Protein AF-A0A7C8ZLI4-F1 (afdb_monomer_lite)

pLDDT: mean 83.33, std 13.71, range [41.91, 97.62]

Structure (mmCIF, N/CA/C/O backbone):
data_AF-A0A7C8ZLI4-F1
#
_entry.id   AF-A0A7C8ZLI4-F1
#
loop_
_atom_site.group_PDB
_atom_site.id
_atom_site.type_symbol
_atom_site.label_atom_id
_atom_site.label_alt_id
_atom_site.label_comp_id
_atom_site.label_asym_id
_atom_site.label_entity_id
_atom_site.label_seq_id
_atom_site.pdbx_PDB_ins_code
_atom_site.Cartn_x
_atom_site.Cartn_y
_atom_site.Cartn_z
_atom_site.occupancy
_atom_site.B_iso_or_equiv
_atom_site.auth_seq_id
_atom_site.auth_comp_id
_atom_site.auth_asym_id
_atom_site.auth_atom_id
_atom_site.pdbx_PDB_model_num
ATOM 1 N N . ILE A 1 1 ? 7.705 -6.279 -24.145 1.00 70.25 1 ILE A N 1
ATOM 2 C CA . ILE A 1 1 ? 7.111 -4.994 -23.698 1.00 70.25 1 ILE A CA 1
ATOM 3 C C . ILE A 1 1 ? 7.899 -4.407 -22.528 1.00 70.25 1 ILE A C 1
ATOM 5 O O . ILE A 1 1 ? 8.601 -3.440 -22.765 1.00 70.25 1 ILE A O 1
ATOM 9 N N . MET A 1 2 ? 7.905 -5.015 -21.331 1.00 73.81 2 MET A N 1
ATOM 10 C CA . MET A 1 2 ? 8.659 -4.505 -20.162 1.00 73.81 2 MET A CA 1
ATOM 11 C C . MET A 1 2 ? 10.132 -4.168 -20.465 1.00 73.81 2 MET A C 1
ATOM 13 O O . MET A 1 2 ? 10.549 -3.036 -20.256 1.00 73.81 2 MET A O 1
ATOM 17 N N . LYS A 1 3 ? 10.896 -5.112 -21.038 1.00 70.94 3 LYS A N 1
ATOM 18 C CA . LYS A 1 3 ? 12.303 -4.881 -21.423 1.00 70.94 3 LYS A CA 1
ATOM 19 C C . LYS A 1 3 ? 12.485 -3.732 -22.421 1.00 70.94 3 LYS A C 1
ATOM 21 O O . LYS A 1 3 ? 13.469 -3.020 -22.331 1.00 70.94 3 LYS A O 1
ATOM 26 N N . ALA A 1 4 ? 11.545 -3.558 -23.351 1.00 74.12 4 ALA A N 1
ATOM 27 C CA . ALA A 1 4 ? 11.617 -2.503 -24.361 1.00 74.12 4 ALA A CA 1
ATOM 28 C C . ALA A 1 4 ? 11.377 -1.118 -23.739 1.00 74.12 4 ALA A C 1
ATOM 30 O O . ALA A 1 4 ? 12.162 -0.208 -23.971 1.00 74.12 4 ALA A O 1
ATOM 31 N N . ILE A 1 5 ? 10.357 -0.990 -22.878 1.00 75.44 5 ILE A N 1
ATOM 32 C CA . ILE A 1 5 ? 10.044 0.267 -22.173 1.00 75.44 5 ILE A CA 1
ATOM 33 C C . ILE A 1 5 ? 11.222 0.714 -21.300 1.00 75.44 5 ILE A C 1
ATOM 35 O O . ILE A 1 5 ? 11.572 1.892 -21.276 1.00 75.44 5 ILE A O 1
ATOM 39 N N . LEU A 1 6 ? 11.840 -0.235 -20.596 1.00 72.94 6 LEU A N 1
ATOM 40 C CA . LEU A 1 6 ? 12.976 0.046 -19.726 1.00 72.94 6 LEU A CA 1
ATOM 41 C C . LEU A 1 6 ? 14.243 0.375 -20.545 1.00 72.94 6 LEU A C 1
ATOM 43 O O . LEU A 1 6 ? 14.922 1.356 -20.240 1.00 72.94 6 LEU A O 1
ATOM 47 N N . ALA A 1 7 ? 14.516 -0.344 -21.639 1.00 70.19 7 ALA A N 1
ATOM 48 C CA . ALA A 1 7 ? 15.666 -0.071 -22.509 1.00 70.19 7 ALA A CA 1
ATOM 49 C C . ALA A 1 7 ? 15.657 1.346 -23.108 1.00 70.19 7 ALA A C 1
ATOM 51 O O . ALA A 1 7 ? 16.715 1.963 -23.216 1.00 70.19 7 ALA A O 1
ATOM 52 N N . GLU A 1 8 ? 14.480 1.898 -23.422 1.00 68.00 8 GLU A N 1
ATOM 53 C CA . GLU A 1 8 ? 14.334 3.289 -23.883 1.00 68.00 8 GLU A CA 1
ATOM 54 C C . GLU A 1 8 ? 14.769 4.343 -22.844 1.00 68.00 8 GLU A C 1
ATOM 56 O O . GLU A 1 8 ? 15.052 5.476 -23.219 1.00 68.00 8 GLU A O 1
ATOM 61 N N . HIS A 1 9 ? 14.850 3.991 -21.555 1.00 62.09 9 HIS A N 1
ATOM 62 C CA . HIS A 1 9 ? 15.254 4.890 -20.461 1.00 62.09 9 HIS A CA 1
ATOM 63 C C . HIS A 1 9 ? 16.632 4.538 -19.884 1.00 62.09 9 HIS A C 1
ATOM 65 O O . HIS A 1 9 ? 16.931 4.849 -18.733 1.00 62.09 9 HIS A O 1
ATOM 71 N N . GLY A 1 10 ? 17.476 3.870 -20.675 1.00 59.09 10 GLY A N 1
ATOM 72 C CA . GLY A 1 10 ? 18.840 3.509 -20.279 1.00 59.09 10 GLY A CA 1
ATOM 73 C C . GLY A 1 10 ? 18.946 2.203 -19.489 1.00 59.09 10 GLY A C 1
ATOM 74 O O . GLY A 1 10 ? 20.051 1.795 -19.142 1.00 59.09 10 GLY A O 1
ATOM 75 N N . TRP A 1 11 ? 17.834 1.498 -19.256 1.00 61.94 11 TRP A N 1
ATOM 76 C CA . TRP A 1 11 ? 17.828 0.200 -18.578 1.00 61.94 11 TRP A CA 1
ATOM 77 C C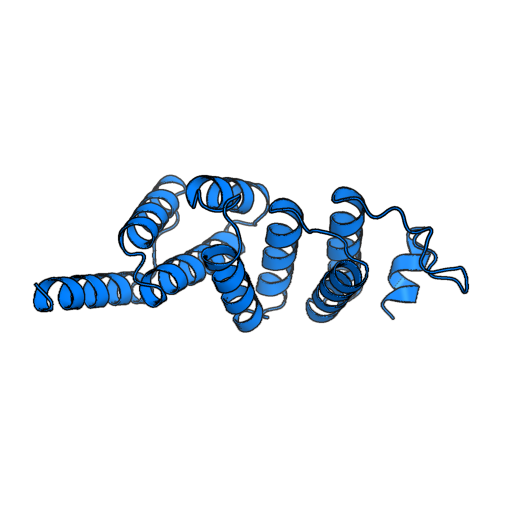 . TRP A 1 11 ? 17.936 -0.929 -19.596 1.00 61.94 11 TRP A C 1
ATOM 79 O O . TRP A 1 11 ? 16.955 -1.580 -19.969 1.00 61.94 11 TRP A O 1
ATOM 89 N N . ASN A 1 12 ? 19.148 -1.139 -20.102 1.00 58.94 12 ASN A N 1
ATOM 90 C CA . ASN A 1 12 ? 19.388 -2.118 -21.150 1.00 58.94 12 ASN A CA 1
ATOM 91 C C . ASN A 1 12 ? 19.573 -3.529 -20.564 1.00 58.94 12 ASN A C 1
ATOM 93 O O . ASN A 1 12 ? 20.684 -3.943 -20.246 1.00 58.94 12 ASN A O 1
ATOM 97 N N . PHE A 1 13 ? 18.485 -4.301 -20.471 1.00 60.88 13 PHE A N 1
ATOM 98 C CA . PHE A 1 13 ? 18.520 -5.741 -20.155 1.00 60.88 13 PHE A CA 1
ATOM 99 C C . PHE A 1 13 ? 18.972 -6.595 -21.355 1.00 60.88 13 PHE A C 1
ATOM 101 O O . PHE A 1 13 ? 18.354 -7.625 -21.663 1.00 60.88 13 PHE A O 1
ATOM 108 N N . GLY A 1 14 ? 19.996 -6.137 -22.083 1.00 43.97 14 GLY A N 1
ATOM 109 C CA . GLY A 1 14 ? 20.656 -6.908 -23.136 1.00 43.97 14 GLY A CA 1
ATOM 110 C C . GLY A 1 14 ? 21.267 -8.193 -22.570 1.00 43.97 14 GLY A C 1
ATOM 111 O O . GLY A 1 14 ? 21.340 -8.344 -21.357 1.00 43.97 14 GLY A O 1
ATOM 112 N N . TYR A 1 15 ? 21.671 -9.124 -23.442 1.00 42.31 15 TYR A N 1
ATOM 113 C CA . TYR A 1 15 ? 22.232 -10.460 -23.150 1.00 42.31 15 TYR A CA 1
ATOM 114 C C . TYR A 1 15 ? 23.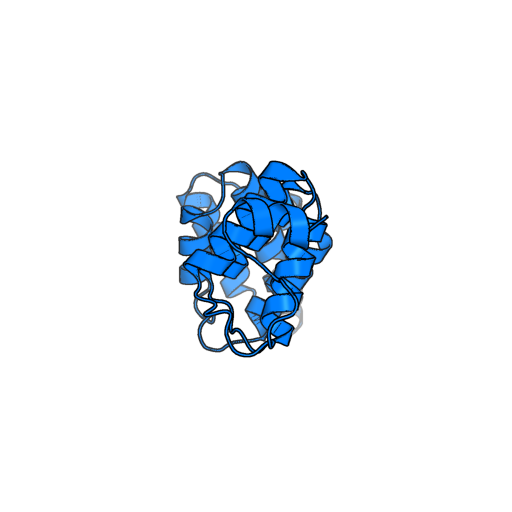545 -10.460 -22.318 1.00 42.31 15 TYR A C 1
ATOM 116 O O . TYR A 1 15 ? 24.522 -11.113 -22.671 1.00 42.31 15 TYR A O 1
ATOM 124 N N . LEU A 1 16 ? 23.594 -9.725 -21.214 1.00 41.91 16 LEU A N 1
ATOM 125 C CA . LEU A 1 16 ? 24.713 -9.587 -20.297 1.00 41.91 16 LEU A CA 1
ATOM 126 C C . LEU A 1 16 ? 24.274 -10.075 -18.918 1.00 41.91 16 LEU A C 1
ATOM 128 O O . LEU A 1 16 ? 23.120 -9.928 -18.518 1.00 41.91 16 LEU A O 1
ATOM 132 N N . ASN A 1 17 ? 25.214 -10.724 -18.238 1.00 41.94 17 ASN A N 1
ATOM 133 C CA . ASN A 1 17 ? 25.044 -11.399 -16.961 1.00 41.94 17 ASN A CA 1
ATOM 134 C C . ASN A 1 17 ? 24.151 -10.624 -15.981 1.00 41.94 17 ASN A C 1
ATOM 136 O O . ASN A 1 17 ? 24.373 -9.444 -15.723 1.00 41.94 17 ASN A O 1
ATOM 140 N N . LEU A 1 18 ? 23.232 -11.354 -15.343 1.00 46.22 18 LEU A N 1
ATOM 141 C CA . LEU A 1 18 ? 22.362 -10.958 -14.221 1.00 46.22 18 LEU A CA 1
ATOM 142 C C . LEU A 1 18 ? 23.096 -10.334 -13.006 1.00 46.22 18 LEU A C 1
ATOM 144 O O . LEU A 1 18 ? 22.464 -10.045 -11.999 1.00 46.22 18 LEU A O 1
ATOM 148 N N . ALA A 1 19 ? 24.414 -10.139 -13.082 1.00 45.69 19 ALA A N 1
ATOM 149 C CA . ALA A 1 19 ? 25.306 -9.742 -12.000 1.00 45.69 19 ALA A CA 1
ATOM 150 C C . ALA A 1 19 ? 25.693 -8.244 -11.994 1.00 45.69 19 ALA A C 1
ATOM 152 O O . ALA A 1 19 ? 26.520 -7.859 -11.176 1.00 45.69 19 ALA A O 1
ATOM 153 N N . GLN A 1 20 ? 25.159 -7.403 -12.894 1.00 51.53 20 GLN A N 1
ATOM 154 C CA . GLN A 1 20 ? 25.593 -5.995 -13.030 1.00 51.53 20 GLN A CA 1
ATOM 155 C C . GLN A 1 20 ? 24.486 -4.931 -13.003 1.00 51.53 20 GLN A C 1
ATOM 157 O O . GLN A 1 20 ? 24.795 -3.750 -13.149 1.00 51.53 20 GLN A O 1
ATOM 162 N N . VAL A 1 21 ? 23.214 -5.293 -12.807 1.00 60.34 21 VAL A N 1
ATOM 163 C CA . VAL A 1 21 ? 22.194 -4.261 -12.563 1.00 60.34 21 VAL A CA 1
ATOM 164 C C . VAL A 1 21 ? 22.331 -3.828 -11.107 1.00 60.34 21 VAL A C 1
ATOM 166 O O . VAL A 1 21 ? 21.845 -4.518 -10.214 1.00 60.34 21 VAL A O 1
ATOM 169 N N . ASP A 1 22 ? 23.029 -2.717 -10.877 1.00 66.12 22 ASP A N 1
ATOM 170 C CA . ASP A 1 22 ? 23.060 -2.055 -9.573 1.00 66.12 22 ASP A CA 1
ATOM 171 C C . ASP A 1 22 ? 21.670 -1.458 -9.317 1.00 66.12 22 ASP A C 1
ATOM 173 O O . ASP A 1 22 ? 21.324 -0.379 -9.798 1.00 66.12 22 ASP A O 1
ATOM 177 N N . LEU A 1 23 ? 20.801 -2.256 -8.694 1.00 76.81 23 LEU A N 1
ATOM 178 C CA . LEU A 1 23 ? 19.465 -1.830 -8.310 1.00 76.81 23 LEU A CA 1
ATOM 179 C C . LEU A 1 23 ? 19.576 -1.070 -6.993 1.00 76.81 23 LEU A C 1
ATOM 181 O O . LEU A 1 23 ? 19.890 -1.662 -5.962 1.00 76.81 23 LEU A O 1
ATOM 185 N N . ASP A 1 24 ? 19.244 0.216 -7.025 1.00 85.38 24 ASP A N 1
ATOM 186 C CA . ASP A 1 24 ? 18.935 1.002 -5.835 1.00 85.38 24 ASP A CA 1
ATOM 187 C C . ASP A 1 24 ? 17.435 1.346 -5.770 1.00 85.38 24 ASP A C 1
ATOM 189 O O . ASP A 1 24 ? 16.665 1.110 -6.710 1.00 85.38 24 ASP A O 1
ATOM 193 N N . ASP A 1 25 ? 16.994 1.881 -4.630 1.00 84.75 25 ASP A N 1
ATOM 194 C CA . ASP A 1 25 ? 15.578 2.184 -4.400 1.00 84.75 25 ASP A CA 1
ATOM 195 C C . ASP A 1 25 ? 15.041 3.225 -5.400 1.00 84.75 25 ASP A C 1
ATOM 197 O O . ASP A 1 25 ? 13.952 3.054 -5.944 1.00 84.75 25 ASP A O 1
ATOM 201 N N . ASN A 1 26 ? 15.839 4.245 -5.736 1.00 86.88 26 ASN A N 1
ATOM 202 C CA . ASN A 1 26 ? 15.473 5.286 -6.703 1.00 86.88 26 ASN A CA 1
ATOM 203 C C . ASN A 1 26 ? 15.274 4.716 -8.111 1.00 86.88 26 ASN A C 1
ATOM 205 O O . ASN A 1 26 ? 14.335 5.082 -8.825 1.00 86.88 26 ASN A O 1
ATOM 209 N N . SER A 1 27 ? 16.148 3.799 -8.502 1.00 86.56 27 SER A N 1
ATOM 210 C CA . SER A 1 27 ? 16.126 3.107 -9.778 1.00 86.56 27 SER A CA 1
ATOM 211 C C . SER A 1 27 ? 14.873 2.240 -9.875 1.00 86.56 27 SER A C 1
ATOM 213 O O . SER A 1 27 ? 14.111 2.355 -10.839 1.00 86.56 27 SER A O 1
ATOM 215 N N . VAL A 1 28 ? 14.583 1.444 -8.842 1.00 89.69 28 VAL A N 1
ATOM 216 C CA . VAL A 1 28 ? 13.351 0.644 -8.767 1.00 89.69 28 VAL A CA 1
ATOM 217 C C . VAL A 1 28 ? 12.113 1.537 -8.862 1.00 89.69 28 VAL A C 1
ATOM 219 O O . VAL A 1 28 ? 11.234 1.286 -9.685 1.00 89.69 28 VAL A O 1
ATOM 222 N N . MET A 1 29 ? 12.062 2.614 -8.083 1.00 89.88 29 MET A N 1
ATOM 223 C CA . MET A 1 29 ? 10.968 3.587 -8.082 1.00 89.88 29 MET A CA 1
ATOM 224 C C . MET A 1 29 ? 10.741 4.224 -9.457 1.00 89.88 29 MET A C 1
ATOM 226 O O . MET A 1 29 ? 9.603 4.320 -9.929 1.00 89.88 29 MET A O 1
ATOM 230 N N . SER A 1 30 ? 11.819 4.635 -10.123 1.00 88.81 30 SER A N 1
ATOM 231 C CA . SER A 1 30 ? 11.775 5.200 -11.471 1.00 88.81 30 SER A CA 1
ATOM 232 C C . SER A 1 30 ? 11.232 4.185 -12.479 1.00 88.81 30 SER A C 1
ATOM 234 O O . SER A 1 30 ? 10.318 4.497 -13.245 1.00 88.81 30 SER A O 1
ATOM 236 N N . ALA A 1 31 ? 11.704 2.937 -12.420 1.00 89.88 31 ALA A N 1
ATOM 237 C CA . ALA A 1 31 ? 11.236 1.860 -13.284 1.00 89.88 31 ALA A CA 1
ATOM 238 C C . ALA A 1 31 ? 9.747 1.536 -13.064 1.00 89.88 31 ALA A C 1
ATOM 240 O O . ALA A 1 31 ? 9.002 1.410 -14.038 1.00 89.88 31 ALA A O 1
ATOM 241 N N . LEU A 1 32 ? 9.283 1.463 -11.809 1.00 92.75 32 LEU A N 1
ATOM 242 C CA . LEU A 1 32 ? 7.872 1.232 -11.477 1.00 92.75 32 LEU A CA 1
ATOM 243 C C . LEU A 1 32 ? 6.962 2.302 -12.090 1.00 92.75 32 LEU A C 1
ATOM 245 O O . LEU A 1 32 ? 5.978 1.964 -12.759 1.00 92.75 32 LEU A O 1
ATOM 249 N N . ASN A 1 33 ? 7.310 3.574 -11.880 1.00 91.19 33 ASN A N 1
ATOM 250 C CA . ASN A 1 33 ? 6.549 4.714 -12.383 1.00 91.19 33 ASN A CA 1
ATOM 251 C C . ASN A 1 33 ? 6.609 4.804 -13.913 1.00 91.19 33 ASN A C 1
ATOM 253 O O . ASN A 1 33 ? 5.581 5.016 -14.553 1.00 91.19 33 ASN A O 1
ATOM 257 N N . CYS A 1 34 ? 7.781 4.586 -14.519 1.00 89.50 34 CYS A N 1
ATOM 258 C CA . CYS A 1 34 ? 7.950 4.582 -15.972 1.00 89.50 34 CYS A CA 1
ATOM 259 C C . CYS A 1 34 ? 7.089 3.499 -16.637 1.00 89.50 34 CYS A C 1
ATOM 261 O O . CYS A 1 34 ? 6.338 3.788 -17.573 1.00 89.50 34 CYS A O 1
ATOM 263 N N . LEU A 1 35 ? 7.133 2.267 -16.114 1.00 90.06 35 LEU A N 1
ATOM 264 C CA . LEU A 1 35 ? 6.324 1.157 -16.616 1.00 90.06 35 LEU A CA 1
ATOM 265 C C . LEU A 1 35 ? 4.834 1.483 -16.560 1.00 90.06 35 LEU A C 1
ATOM 267 O O . LEU A 1 35 ? 4.137 1.282 -17.558 1.00 90.06 35 LEU A O 1
ATOM 271 N N . PHE A 1 36 ? 4.350 2.016 -15.437 1.00 93.31 36 PHE A N 1
ATOM 272 C CA . PHE A 1 36 ? 2.939 2.355 -15.294 1.00 93.31 36 PHE A CA 1
ATOM 273 C C . PHE A 1 36 ? 2.531 3.506 -16.215 1.00 93.31 36 PHE A C 1
ATOM 275 O O . PHE A 1 36 ? 1.578 3.363 -16.974 1.00 93.31 36 PHE A O 1
ATOM 282 N N . ASN A 1 37 ? 3.286 4.605 -16.232 1.00 90.00 37 ASN A N 1
ATOM 283 C CA . ASN A 1 37 ? 2.950 5.791 -17.022 1.00 90.00 37 ASN A CA 1
ATOM 284 C C . ASN A 1 37 ? 2.952 5.518 -18.534 1.00 90.00 37 ASN A C 1
ATOM 286 O O . ASN A 1 37 ? 2.155 6.100 -19.265 1.00 90.00 37 ASN A O 1
ATOM 290 N N . ARG A 1 38 ? 3.825 4.626 -19.019 1.00 86.75 38 ARG A N 1
ATOM 291 C CA . ARG A 1 38 ? 3.921 4.288 -20.450 1.00 86.75 38 ARG A CA 1
ATOM 292 C C . ARG A 1 38 ? 2.909 3.238 -20.892 1.00 86.75 38 ARG A C 1
ATOM 294 O O . ARG A 1 38 ? 2.456 3.283 -22.031 1.00 86.75 38 ARG A O 1
ATOM 301 N N . SER A 1 39 ? 2.608 2.262 -20.037 1.00 88.94 39 SER A N 1
ATOM 302 C CA . SER A 1 39 ? 1.765 1.118 -20.413 1.00 88.94 39 SER A CA 1
ATOM 303 C C . SER A 1 39 ? 0.336 1.184 -19.876 1.00 88.94 39 SER A C 1
ATOM 305 O O . SER A 1 39 ? -0.510 0.419 -20.330 1.00 88.94 39 SER A O 1
ATOM 307 N N . GLY A 1 40 ? 0.075 2.021 -18.868 1.00 88.81 40 GLY A N 1
ATOM 308 C CA . GLY A 1 40 ? -1.152 2.002 -18.067 1.00 88.81 40 GLY A CA 1
ATOM 309 C C . GLY A 1 40 ? -1.348 0.716 -17.251 1.00 88.81 40 GLY A C 1
ATOM 310 O O . GLY A 1 40 ? -2.385 0.540 -16.617 1.00 88.81 40 GLY A O 1
ATOM 311 N N . SER A 1 41 ? -0.384 -0.212 -17.269 1.00 91.81 41 SER A N 1
ATOM 312 C CA . SER A 1 41 ? -0.525 -1.543 -16.686 1.00 91.81 41 SER A CA 1
ATOM 313 C C . SER A 1 41 ? 0.168 -1.629 -15.332 1.00 91.81 41 SER A C 1
ATOM 315 O O . SER A 1 41 ? 1.382 -1.819 -15.244 1.00 91.81 41 SER A O 1
ATOM 317 N N . ALA A 1 42 ? -0.620 -1.570 -14.258 1.00 94.94 42 ALA A N 1
ATOM 318 C CA . ALA A 1 42 ? -0.109 -1.811 -12.909 1.00 94.94 42 ALA A CA 1
ATOM 319 C C . ALA A 1 42 ? 0.456 -3.235 -12.746 1.00 94.94 42 ALA A C 1
ATOM 321 O O . ALA A 1 42 ? 1.393 -3.452 -11.978 1.00 94.94 42 ALA A O 1
ATOM 322 N N . ALA A 1 43 ? -0.045 -4.194 -13.534 1.00 94.00 43 ALA A N 1
ATOM 323 C CA . ALA A 1 43 ? 0.472 -5.557 -13.567 1.00 94.00 43 ALA A CA 1
ATOM 324 C C . ALA A 1 43 ? 1.925 -5.616 -14.064 1.00 94.00 43 ALA A C 1
ATOM 326 O O . ALA A 1 43 ? 2.711 -6.393 -13.527 1.00 94.00 43 ALA A O 1
ATOM 327 N N . LEU A 1 44 ? 2.320 -4.779 -15.034 1.00 91.25 44 LEU A N 1
ATOM 328 C CA . LEU A 1 44 ? 3.718 -4.714 -15.470 1.00 91.25 44 LEU A CA 1
ATOM 329 C C . LEU A 1 44 ? 4.626 -4.166 -14.365 1.00 91.25 44 LEU A C 1
ATOM 331 O O . LEU A 1 44 ? 5.669 -4.763 -14.105 1.00 91.25 44 LEU A O 1
ATOM 335 N N . SER A 1 45 ? 4.223 -3.100 -13.670 1.00 93.69 45 SER A N 1
ATOM 336 C CA . SER A 1 45 ? 4.988 -2.583 -12.525 1.00 93.69 45 SER A CA 1
ATOM 337 C C . SER A 1 45 ? 5.109 -3.628 -11.409 1.00 93.69 45 SER A C 1
ATOM 339 O O . SER A 1 45 ? 6.197 -3.833 -10.877 1.00 93.69 45 SER A O 1
ATOM 341 N N . LEU A 1 46 ? 4.041 -4.380 -11.121 1.00 94.38 46 LEU A N 1
ATOM 342 C CA . LEU A 1 46 ? 4.076 -5.494 -10.169 1.00 94.38 46 LEU A CA 1
ATOM 343 C C . LEU A 1 46 ? 5.020 -6.621 -10.606 1.00 94.38 46 LEU A C 1
ATOM 345 O O . LEU A 1 46 ? 5.771 -7.151 -9.789 1.00 94.38 46 LEU A O 1
ATOM 349 N N . CYS A 1 47 ? 4.987 -7.008 -11.882 1.00 93.00 47 CYS A N 1
ATOM 350 C CA . CYS A 1 47 ? 5.888 -8.026 -12.415 1.00 93.00 47 CYS A CA 1
ATOM 351 C C . CYS A 1 47 ? 7.352 -7.598 -12.276 1.00 93.00 47 CYS A C 1
ATOM 353 O O . CYS A 1 47 ? 8.183 -8.426 -11.913 1.00 93.00 47 CYS A O 1
ATOM 355 N N . PHE A 1 48 ? 7.662 -6.322 -12.521 1.00 91.81 48 PHE A N 1
ATOM 356 C CA . PHE A 1 48 ? 9.010 -5.790 -12.335 1.00 91.81 48 PHE A CA 1
ATOM 357 C C . PHE A 1 48 ? 9.423 -5.820 -10.861 1.00 91.81 48 PHE A C 1
ATOM 359 O O . PHE A 1 48 ? 10.507 -6.299 -10.545 1.00 91.81 48 PHE A O 1
ATOM 366 N N . PHE A 1 49 ? 8.534 -5.399 -9.958 1.00 92.62 49 PHE A N 1
ATOM 367 C CA . PHE A 1 49 ? 8.778 -5.435 -8.515 1.00 92.62 49 PHE A CA 1
ATOM 368 C C . PHE A 1 49 ? 9.099 -6.847 -8.002 1.00 92.62 49 PHE A C 1
ATOM 370 O O . PHE A 1 49 ? 10.054 -7.043 -7.253 1.00 92.62 49 PHE A O 1
ATOM 377 N N . LYS A 1 50 ? 8.323 -7.851 -8.431 1.00 91.62 50 LYS A N 1
ATOM 378 C CA . LYS A 1 50 ? 8.564 -9.261 -8.077 1.00 91.62 50 LYS A CA 1
ATOM 379 C C . LYS A 1 50 ? 9.842 -9.800 -8.712 1.00 91.62 50 LYS A C 1
ATOM 381 O O . LYS A 1 50 ? 10.547 -10.610 -8.119 1.00 91.62 50 LYS A O 1
ATOM 386 N N . TRP A 1 51 ? 10.146 -9.358 -9.929 1.00 89.56 51 TRP A N 1
ATOM 387 C CA . TRP A 1 51 ? 11.387 -9.720 -10.595 1.00 89.56 51 TRP A CA 1
ATOM 388 C C . TRP A 1 51 ? 12.606 -9.170 -9.844 1.00 89.56 51 TRP A C 1
ATOM 390 O O . TRP A 1 51 ? 13.549 -9.925 -9.618 1.00 89.56 51 TRP A O 1
ATOM 400 N N . SER A 1 52 ? 12.578 -7.923 -9.364 1.00 89.56 52 SER A N 1
ATOM 401 C CA . SER A 1 52 ? 13.677 -7.397 -8.547 1.00 89.56 52 SER A CA 1
ATOM 402 C C . SER A 1 52 ? 13.793 -8.127 -7.201 1.00 89.56 52 SER A C 1
ATOM 404 O O . SER A 1 52 ? 14.910 -8.425 -6.786 1.00 89.56 52 SER A O 1
ATOM 406 N N . GLU A 1 53 ? 12.677 -8.520 -6.564 1.00 89.00 53 GLU A N 1
ATOM 407 C CA . GLU A 1 53 ? 12.714 -9.406 -5.379 1.00 89.00 53 GLU A CA 1
ATOM 408 C C . GLU A 1 53 ? 13.423 -10.734 -5.693 1.00 89.00 53 GLU A C 1
ATOM 410 O O . GLU A 1 53 ? 14.235 -11.203 -4.897 1.00 89.00 53 GLU A O 1
ATOM 415 N N . SER A 1 54 ? 13.170 -11.328 -6.868 1.00 86.88 54 SER A N 1
ATOM 416 C CA . SER A 1 54 ? 13.793 -12.598 -7.279 1.00 86.88 54 SER A CA 1
ATOM 417 C C . SER A 1 54 ? 15.307 -12.507 -7.502 1.00 86.88 54 SER A C 1
ATOM 419 O O . SER A 1 54 ? 15.994 -13.524 -7.440 1.00 86.88 54 SER A O 1
ATOM 421 N N . LEU A 1 55 ? 15.834 -11.295 -7.707 1.00 85.12 55 LEU A N 1
ATOM 422 C CA . LEU A 1 55 ? 17.273 -11.021 -7.749 1.00 85.12 55 LEU A CA 1
ATOM 423 C C . LEU A 1 55 ? 17.887 -10.807 -6.355 1.00 85.12 55 LEU A C 1
ATOM 425 O O . LEU A 1 55 ? 19.089 -10.584 -6.245 1.00 85.12 55 LEU A O 1
ATOM 429 N N . GLY A 1 56 ? 17.081 -10.859 -5.292 1.00 84.56 56 GLY A N 1
ATOM 430 C CA . GLY A 1 56 ? 17.516 -10.600 -3.922 1.00 84.56 56 GLY A CA 1
ATOM 431 C C . GLY A 1 56 ? 17.465 -9.126 -3.513 1.00 84.56 56 GLY A C 1
ATOM 432 O O . GLY A 1 56 ? 17.929 -8.794 -2.420 1.00 84.56 56 GLY A O 1
ATOM 433 N N . PHE A 1 57 ? 16.895 -8.240 -4.341 1.00 86.00 57 PHE A N 1
ATOM 434 C CA . PHE A 1 57 ? 16.701 -6.843 -3.959 1.00 86.00 57 PHE A CA 1
ATOM 435 C C . PHE A 1 57 ? 15.672 -6.741 -2.826 1.00 86.00 57 PHE A C 1
ATOM 437 O O . PHE A 1 57 ? 14.550 -7.243 -2.933 1.00 86.00 57 PHE A O 1
ATOM 444 N N . LYS A 1 58 ? 16.054 -6.076 -1.732 1.00 87.50 58 LYS A N 1
ATOM 445 C CA . LYS A 1 58 ? 15.175 -5.833 -0.58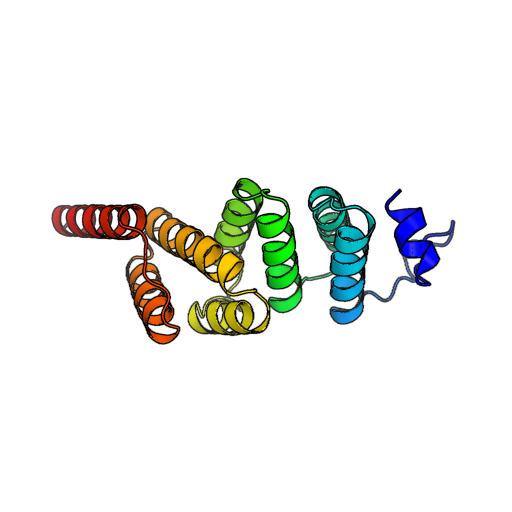5 1.00 87.50 58 LYS A CA 1
ATOM 446 C C . LYS A 1 58 ? 14.501 -4.480 -0.748 1.00 87.50 58 LYS A C 1
ATOM 448 O O . LYS A 1 58 ? 15.143 -3.449 -0.577 1.00 87.50 58 LYS A O 1
ATOM 453 N N . HIS A 1 59 ? 13.207 -4.500 -1.040 1.00 87.75 59 HIS A N 1
ATOM 454 C CA . HIS A 1 59 ? 12.424 -3.276 -1.173 1.00 87.75 59 HIS A CA 1
ATOM 455 C C . HIS A 1 59 ? 12.311 -2.517 0.147 1.00 87.75 59 HIS A C 1
ATOM 457 O O . HIS A 1 59 ? 12.185 -3.106 1.226 1.00 87.75 59 HIS A O 1
ATOM 463 N N . THR A 1 60 ? 12.348 -1.195 0.037 1.00 88.50 60 THR A N 1
ATOM 464 C CA . THR A 1 60 ? 12.112 -0.275 1.145 1.00 88.50 60 THR A CA 1
ATOM 465 C C . THR A 1 60 ? 10.617 0.009 1.291 1.00 88.50 60 THR A C 1
ATOM 467 O O . THR A 1 60 ? 9.802 -0.344 0.438 1.00 88.50 60 THR A O 1
ATOM 470 N N . VAL A 1 61 ? 10.237 0.703 2.368 1.00 85.06 61 VAL A N 1
ATOM 471 C CA . VAL A 1 61 ? 8.856 1.182 2.545 1.00 85.06 61 VAL A CA 1
ATOM 472 C C . VAL A 1 61 ? 8.435 2.060 1.366 1.00 85.06 61 VAL A C 1
ATOM 474 O O . VAL A 1 61 ? 7.319 1.940 0.877 1.00 85.06 61 VAL A O 1
ATOM 477 N N . THR A 1 62 ? 9.339 2.911 0.883 1.00 89.00 62 THR A N 1
ATOM 478 C CA . THR A 1 62 ? 9.092 3.885 -0.183 1.00 89.00 62 THR A CA 1
ATOM 479 C C . THR A 1 62 ? 8.768 3.197 -1.511 1.00 89.00 62 THR A C 1
ATOM 481 O O . THR A 1 62 ? 7.765 3.535 -2.151 1.00 89.00 62 THR A O 1
ATOM 484 N N . SER A 1 63 ? 9.550 2.179 -1.896 1.00 90.69 63 SER A N 1
ATOM 485 C CA . SER A 1 63 ? 9.291 1.376 -3.102 1.00 90.69 63 SER A CA 1
ATOM 486 C C . SER A 1 63 ? 8.005 0.568 -3.010 1.00 90.69 63 SER A C 1
ATOM 488 O O . SER A 1 63 ? 7.247 0.515 -3.984 1.00 90.69 63 SER A O 1
ATOM 490 N N . VAL A 1 64 ? 7.688 0.018 -1.836 1.00 90.94 64 VAL A N 1
ATOM 491 C CA . VAL A 1 64 ? 6.409 -0.672 -1.623 1.00 90.94 64 VAL A CA 1
ATOM 492 C C . VAL A 1 64 ? 5.229 0.307 -1.701 1.00 90.94 64 VAL A C 1
ATOM 494 O O . VAL A 1 64 ? 4.257 0.029 -2.400 1.00 90.94 64 VAL A O 1
ATOM 497 N N . CYS A 1 65 ? 5.306 1.471 -1.050 1.00 91.38 65 CYS A N 1
ATOM 498 C CA . CYS A 1 65 ? 4.250 2.490 -1.074 1.00 91.38 65 CYS A CA 1
ATOM 499 C C . CYS A 1 65 ? 3.998 3.039 -2.485 1.00 91.38 65 CYS A C 1
ATOM 501 O O . CYS A 1 65 ? 2.849 3.252 -2.875 1.00 91.38 65 CYS A O 1
ATOM 503 N N . SER A 1 66 ? 5.045 3.197 -3.294 1.00 94.06 66 SER A N 1
ATOM 504 C CA . SER A 1 66 ? 4.882 3.617 -4.691 1.00 94.06 66 SER A CA 1
ATOM 505 C C . SER A 1 66 ? 4.237 2.546 -5.554 1.00 94.06 66 SER A C 1
ATOM 507 O O . SER A 1 66 ? 3.377 2.853 -6.383 1.00 94.06 66 SER A O 1
ATOM 509 N N . LEU A 1 67 ? 4.579 1.274 -5.327 1.00 95.88 67 LEU A N 1
ATOM 510 C CA . LEU A 1 67 ? 3.854 0.178 -5.954 1.00 95.88 67 LEU A CA 1
ATOM 511 C C . LEU A 1 67 ? 2.382 0.168 -5.513 1.00 95.88 67 LEU A C 1
ATOM 513 O O . LEU A 1 67 ? 1.511 0.017 -6.366 1.00 95.88 67 LEU A O 1
ATOM 517 N N . ILE A 1 68 ? 2.086 0.364 -4.223 1.00 95.25 68 ILE A N 1
ATOM 518 C CA . ILE A 1 68 ? 0.708 0.453 -3.708 1.00 95.25 68 ILE A CA 1
ATOM 519 C C . ILE A 1 68 ? -0.071 1.536 -4.457 1.00 95.25 68 ILE A C 1
ATOM 521 O O . ILE A 1 68 ? -1.170 1.261 -4.942 1.00 95.25 68 ILE A O 1
ATOM 525 N N . GLN A 1 69 ? 0.504 2.730 -4.628 1.00 95.44 69 GLN A N 1
ATOM 526 C CA . GLN A 1 69 ? -0.129 3.791 -5.408 1.00 95.44 69 GLN A CA 1
ATOM 527 C C . GLN A 1 69 ? -0.462 3.339 -6.830 1.00 95.44 69 GLN A C 1
ATOM 529 O O . GLN A 1 69 ? -1.595 3.512 -7.281 1.00 95.44 69 GLN A O 1
ATOM 534 N N . ILE A 1 70 ? 0.506 2.747 -7.529 1.00 97.06 70 ILE A N 1
ATOM 535 C CA . ILE A 1 70 ? 0.320 2.254 -8.897 1.00 97.06 70 ILE A CA 1
ATOM 536 C C . ILE A 1 70 ? -0.787 1.194 -8.952 1.00 97.06 70 ILE A C 1
ATOM 538 O O . ILE A 1 70 ? -1.651 1.244 -9.826 1.00 97.06 70 ILE A O 1
ATOM 542 N N . LEU A 1 71 ? -0.798 0.252 -8.009 1.00 97.62 71 LEU A N 1
ATOM 543 C CA . LEU A 1 71 ? -1.780 -0.828 -7.958 1.00 97.62 71 LEU A CA 1
ATOM 544 C C . LEU A 1 71 ? -3.196 -0.312 -7.696 1.00 97.62 71 LEU A C 1
ATOM 546 O O . LEU A 1 71 ? -4.124 -0.771 -8.359 1.00 97.62 71 LEU A O 1
ATOM 550 N N . VAL A 1 72 ? -3.374 0.654 -6.790 1.00 96.56 72 VAL A N 1
ATOM 551 C CA . VAL A 1 72 ? -4.685 1.283 -6.554 1.00 96.56 72 VAL A CA 1
ATOM 552 C C . VAL A 1 72 ? -5.148 2.037 -7.800 1.00 96.56 72 VAL A C 1
ATOM 554 O O . VAL A 1 72 ? -6.295 1.884 -8.221 1.00 96.56 72 VAL A O 1
ATOM 557 N N . LEU A 1 73 ? -4.262 2.809 -8.441 1.00 95.88 73 LEU A N 1
ATOM 558 C CA . LEU A 1 73 ? -4.586 3.518 -9.685 1.00 95.88 73 LEU A CA 1
ATOM 559 C C . LEU A 1 73 ? -4.936 2.557 -10.832 1.00 95.88 73 LEU A C 1
ATOM 561 O O . LEU A 1 73 ? -5.808 2.869 -11.639 1.00 95.88 73 LEU A O 1
ATOM 565 N N . GLY A 1 74 ? -4.303 1.383 -10.877 1.00 95.12 74 GLY A N 1
ATOM 566 C CA . GLY A 1 74 ? -4.611 0.297 -11.809 1.00 95.12 74 GLY A CA 1
ATOM 567 C C . GLY A 1 74 ? -5.736 -0.644 -11.362 1.00 95.12 74 GLY A C 1
ATOM 568 O O . GLY A 1 74 ? -5.909 -1.693 -11.979 1.00 95.12 74 GLY A O 1
ATOM 569 N N . ASN A 1 75 ? -6.481 -0.309 -10.301 1.00 94.25 75 ASN A N 1
ATOM 570 C CA . ASN A 1 75 ? -7.596 -1.092 -9.752 1.00 94.25 75 ASN A CA 1
ATOM 571 C C . ASN A 1 75 ? -7.237 -2.537 -9.325 1.00 94.25 75 ASN A C 1
ATOM 573 O O . ASN A 1 75 ? -8.089 -3.424 -9.280 1.00 94.25 75 ASN A O 1
ATOM 577 N N . MET A 1 76 ? -5.977 -2.792 -8.964 1.00 96.06 76 MET A N 1
ATOM 578 C CA . MET A 1 76 ? -5.481 -4.080 -8.458 1.00 96.06 76 MET A CA 1
ATOM 579 C C . MET A 1 76 ? -5.581 -4.167 -6.925 1.00 96.06 76 MET A C 1
ATOM 581 O O . MET A 1 76 ? -4.650 -4.578 -6.234 1.00 96.06 76 MET A O 1
ATOM 585 N N . ASN A 1 77 ? -6.738 -3.788 -6.382 1.00 93.62 77 ASN A N 1
ATOM 586 C CA . ASN A 1 77 ? -6.965 -3.625 -4.941 1.00 93.62 77 ASN A CA 1
ATOM 587 C C . ASN A 1 77 ? -6.746 -4.910 -4.126 1.00 93.62 77 ASN A C 1
ATOM 589 O O . ASN A 1 77 ? -6.261 -4.850 -3.001 1.00 93.62 77 ASN A O 1
ATOM 593 N N . TYR A 1 78 ? -7.046 -6.081 -4.696 1.00 94.06 78 TYR A N 1
ATOM 594 C CA . TYR A 1 78 ? -6.773 -7.363 -4.038 1.00 94.06 78 TYR A CA 1
ATOM 595 C C . TYR A 1 78 ? -5.275 -7.549 -3.750 1.00 94.06 78 TYR A C 1
ATOM 597 O O . TYR A 1 78 ? -4.895 -7.951 -2.655 1.00 94.06 78 TYR A O 1
ATOM 605 N N . THR A 1 79 ? -4.416 -7.196 -4.712 1.00 94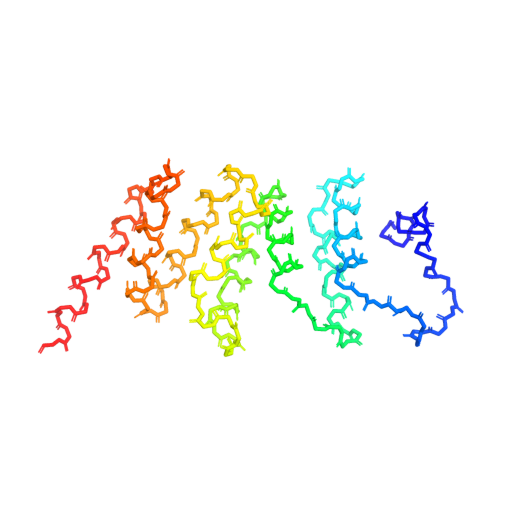.62 79 THR A N 1
ATOM 606 C CA . THR A 1 79 ? -2.959 -7.258 -4.544 1.00 94.62 79 THR A CA 1
ATOM 607 C C . THR A 1 79 ? -2.469 -6.254 -3.507 1.00 94.62 79 THR A C 1
ATOM 609 O O . THR A 1 79 ? -1.542 -6.554 -2.765 1.00 94.62 79 THR A O 1
ATOM 612 N N . VAL A 1 80 ? -3.098 -5.080 -3.422 1.00 95.25 80 VAL A N 1
ATOM 613 C CA . VAL A 1 80 ? -2.776 -4.087 -2.388 1.00 95.25 80 VAL A CA 1
ATOM 614 C C . VAL A 1 80 ? -3.070 -4.646 -1.001 1.00 95.25 80 VAL A C 1
ATOM 616 O O . VAL A 1 80 ? -2.215 -4.559 -0.130 1.00 95.25 80 VAL A O 1
ATOM 619 N N . VAL A 1 81 ? -4.236 -5.267 -0.800 1.00 93.12 81 VAL A N 1
ATOM 620 C CA . VAL A 1 81 ? -4.591 -5.884 0.488 1.00 93.12 81 VAL A CA 1
ATOM 621 C C . VAL A 1 81 ? -3.597 -6.985 0.874 1.00 93.12 81 VAL A C 1
ATOM 623 O O . VAL A 1 81 ? -3.170 -7.022 2.023 1.00 93.12 81 VAL A O 1
ATOM 626 N N . ASP A 1 82 ? -3.185 -7.831 -0.074 1.00 91.12 82 ASP A N 1
ATOM 627 C CA . ASP A 1 82 ? -2.158 -8.861 0.154 1.00 91.12 82 ASP A CA 1
ATOM 628 C C . ASP A 1 82 ? -0.799 -8.256 0.556 1.00 91.12 82 ASP A C 1
ATOM 630 O O . ASP A 1 82 ? -0.176 -8.690 1.527 1.00 91.12 82 ASP A O 1
ATOM 634 N N . LEU A 1 83 ? -0.363 -7.194 -0.132 1.00 89.81 83 LEU A N 1
ATOM 635 C CA . LEU A 1 83 ? 0.870 -6.478 0.205 1.00 89.81 83 LEU A CA 1
ATOM 636 C C . LEU A 1 83 ? 0.793 -5.800 1.577 1.00 89.81 83 LEU A C 1
ATOM 638 O O . LEU A 1 83 ? 1.757 -5.876 2.335 1.00 89.81 83 LEU A O 1
ATOM 642 N N . LEU A 1 84 ? -0.333 -5.168 1.917 1.00 90.69 84 LEU A N 1
ATOM 643 C CA . LEU A 1 84 ? -0.540 -4.557 3.231 1.00 90.69 84 LEU A CA 1
ATOM 644 C C . LEU A 1 84 ? -0.510 -5.613 4.343 1.00 90.69 84 LEU A C 1
ATOM 646 O O . LEU A 1 84 ? 0.179 -5.410 5.336 1.00 90.69 84 LEU A O 1
ATOM 650 N N . ALA A 1 85 ? -1.161 -6.764 4.154 1.00 88.38 85 ALA A N 1
ATOM 651 C CA . ALA A 1 85 ? -1.114 -7.867 5.116 1.00 88.38 85 ALA A CA 1
ATOM 652 C C . ALA A 1 85 ? 0.317 -8.387 5.314 1.00 88.38 85 ALA A C 1
ATOM 654 O O . ALA A 1 85 ? 0.776 -8.559 6.443 1.00 88.38 85 ALA A O 1
ATOM 655 N N . ARG A 1 86 ? 1.074 -8.551 4.220 1.00 85.50 86 ARG A N 1
ATOM 656 C CA . ARG A 1 86 ? 2.504 -8.887 4.286 1.00 85.50 86 ARG A CA 1
ATOM 657 C C . ARG A 1 86 ? 3.324 -7.839 5.035 1.00 85.50 86 ARG A C 1
ATOM 659 O O . ARG A 1 86 ? 4.238 -8.220 5.755 1.00 85.50 86 ARG A O 1
ATOM 666 N N . LEU A 1 87 ? 3.049 -6.547 4.853 1.00 83.12 87 LEU A N 1
ATOM 667 C CA . LEU A 1 87 ? 3.759 -5.476 5.561 1.00 83.12 87 LEU A CA 1
ATOM 668 C C . LEU A 1 87 ? 3.463 -5.495 7.061 1.00 83.12 87 LEU A C 1
ATOM 670 O O . LEU A 1 87 ? 4.383 -5.336 7.859 1.00 83.12 87 LEU A O 1
ATOM 674 N N . VAL A 1 88 ? 2.201 -5.723 7.425 1.00 81.81 88 VAL A N 1
ATOM 675 C CA . VAL A 1 88 ? 1.757 -5.816 8.819 1.00 81.81 88 VAL A CA 1
ATOM 676 C C . VAL A 1 88 ? 2.375 -7.038 9.515 1.00 81.81 88 VAL A C 1
ATOM 678 O O . VAL A 1 88 ? 2.833 -6.921 10.646 1.00 81.81 88 VAL A O 1
ATOM 681 N N . HIS A 1 89 ? 2.473 -8.186 8.835 1.00 78.00 89 HIS A N 1
ATOM 682 C CA . HIS A 1 89 ? 3.030 -9.423 9.408 1.00 78.00 89 HIS A CA 1
ATOM 683 C C . HIS A 1 89 ? 4.550 -9.562 9.321 1.00 78.00 89 HIS A C 1
ATOM 685 O O . HIS A 1 89 ? 5.168 -10.231 10.146 1.00 78.00 89 HIS A O 1
ATOM 691 N N . GLY A 1 90 ? 5.150 -9.040 8.256 1.00 63.81 90 GLY A N 1
ATOM 692 C CA . GLY A 1 90 ? 6.395 -9.590 7.734 1.00 63.81 90 GLY A CA 1
ATOM 693 C C . GLY A 1 90 ? 7.677 -9.014 8.316 1.00 63.81 90 GLY A C 1
ATOM 694 O O . GLY A 1 90 ? 8.730 -9.605 8.089 1.00 63.81 90 GLY A O 1
ATOM 695 N N . HIS A 1 91 ? 7.654 -7.874 9.016 1.00 54.84 91 HIS A N 1
ATOM 696 C CA . HIS A 1 91 ? 8.911 -7.178 9.289 1.00 54.84 91 HIS A CA 1
ATOM 697 C C . HIS A 1 91 ? 8.930 -6.283 10.547 1.00 54.84 91 HIS A C 1
ATOM 699 O O . HIS A 1 91 ? 8.216 -5.279 10.600 1.00 54.84 91 HIS A O 1
ATOM 705 N N . PRO A 1 92 ? 9.885 -6.516 11.476 1.00 51.62 92 PRO A N 1
ATOM 706 C CA . PRO A 1 92 ? 10.123 -5.687 12.664 1.00 51.62 92 PRO A CA 1
ATOM 707 C C . PRO A 1 92 ? 10.387 -4.198 12.381 1.00 51.62 92 PRO A C 1
ATOM 709 O O . PRO A 1 92 ? 10.138 -3.344 13.223 1.00 51.62 92 PRO A O 1
ATOM 712 N N . GLN A 1 93 ? 10.888 -3.862 11.189 1.00 48.16 93 GLN A N 1
ATOM 713 C CA . GLN A 1 93 ? 11.199 -2.480 10.797 1.00 48.16 93 GLN A CA 1
ATOM 714 C C . GLN A 1 93 ? 9.970 -1.648 10.361 1.00 48.16 93 GLN A C 1
ATOM 716 O O . GLN A 1 93 ? 10.086 -0.429 10.246 1.00 48.16 93 GLN A O 1
ATOM 721 N N . TYR A 1 94 ? 8.811 -2.284 10.121 1.00 53.28 94 TYR A N 1
ATOM 722 C CA . TYR A 1 94 ? 7.537 -1.625 9.761 1.00 53.28 94 TYR A CA 1
ATOM 723 C C . TYR A 1 94 ? 6.525 -1.657 10.916 1.00 53.28 94 TYR A C 1
ATOM 725 O O . TYR A 1 94 ? 5.378 -1.259 10.743 1.00 53.28 94 TYR A O 1
ATOM 733 N N . VAL A 1 95 ? 6.974 -2.062 12.110 1.00 52.81 95 VAL A N 1
ATOM 734 C CA . VAL A 1 95 ? 6.190 -2.165 13.359 1.00 52.81 95 VAL A CA 1
ATOM 735 C C . VAL A 1 95 ? 5.687 -0.807 13.869 1.00 52.81 95 VAL A C 1
ATOM 737 O O . VAL A 1 95 ? 5.023 -0.733 14.892 1.00 52.81 95 VAL A O 1
ATOM 740 N N . GLN A 1 96 ? 5.947 0.289 13.153 1.00 65.81 96 GLN A N 1
ATOM 741 C CA . GLN A 1 96 ? 5.320 1.575 13.438 1.00 65.81 96 GLN A CA 1
ATOM 742 C C . GLN A 1 96 ? 4.306 1.905 12.336 1.00 65.81 96 GLN A C 1
ATOM 744 O O . GLN A 1 96 ? 4.698 2.497 11.324 1.00 65.81 96 GLN A O 1
ATOM 749 N N . PRO A 1 97 ? 3.010 1.573 12.534 1.00 66.56 97 PRO A N 1
ATOM 750 C CA . PRO A 1 97 ? 1.905 1.992 11.668 1.00 66.56 97 PRO A CA 1
ATOM 751 C C . PRO A 1 97 ? 2.012 3.463 11.277 1.00 66.56 97 PRO A C 1
ATOM 753 O O . PRO A 1 97 ? 1.857 3.822 10.114 1.00 66.56 97 PRO A O 1
ATOM 756 N N . LYS A 1 98 ? 2.409 4.305 12.236 1.00 75.88 98 LYS A N 1
ATOM 757 C CA . LYS A 1 98 ? 2.655 5.729 12.035 1.00 75.88 98 LYS A CA 1
ATOM 758 C C . LYS A 1 98 ? 3.661 6.030 10.916 1.00 75.88 98 LYS A C 1
ATOM 760 O O . LYS A 1 98 ? 3.354 6.841 10.053 1.00 75.88 98 LYS A O 1
ATOM 765 N N . LYS A 1 99 ? 4.812 5.349 10.873 1.00 79.06 99 LYS A N 1
ATOM 766 C CA . LYS A 1 99 ? 5.840 5.567 9.838 1.00 79.06 99 LYS A CA 1
ATOM 767 C C . LYS A 1 99 ? 5.368 5.109 8.457 1.00 79.06 99 LYS A C 1
ATOM 769 O O . LYS A 1 99 ? 5.633 5.777 7.463 1.00 79.06 99 LYS A O 1
ATOM 774 N N . LEU A 1 100 ? 4.664 3.976 8.388 1.00 82.12 100 LEU A N 1
ATOM 775 C CA . LEU A 1 100 ? 4.047 3.516 7.141 1.00 82.12 100 LEU A CA 1
ATOM 776 C C . LEU A 1 100 ? 3.030 4.548 6.638 1.00 82.12 100 LEU A C 1
ATOM 778 O O . LEU A 1 100 ? 3.035 4.898 5.462 1.00 82.12 100 LEU A O 1
ATOM 782 N N . VAL A 1 101 ? 2.194 5.061 7.540 1.00 83.12 101 VAL A N 1
ATOM 783 C CA . VAL A 1 101 ? 1.185 6.070 7.228 1.00 83.12 101 VAL A CA 1
ATOM 784 C C . VAL A 1 101 ? 1.808 7.399 6.789 1.00 83.12 101 VAL A C 1
ATOM 786 O O . VAL A 1 101 ? 1.336 7.969 5.812 1.00 83.12 101 VAL A O 1
ATOM 789 N N . GLU A 1 102 ? 2.867 7.871 7.446 1.00 85.62 102 GLU A N 1
ATOM 790 C CA . GLU A 1 102 ? 3.603 9.083 7.050 1.00 85.62 102 GLU A CA 1
ATOM 791 C C . GLU A 1 102 ? 4.137 8.959 5.613 1.00 85.62 102 GLU A C 1
ATOM 793 O O . GLU A 1 102 ? 3.863 9.809 4.770 1.00 85.62 102 GLU A O 1
ATOM 798 N N . ILE A 1 103 ? 4.790 7.842 5.283 1.00 87.56 103 ILE A N 1
ATOM 799 C CA . ILE A 1 103 ? 5.322 7.608 3.930 1.00 87.56 103 ILE A CA 1
ATOM 800 C C . ILE A 1 103 ? 4.188 7.468 2.900 1.00 87.56 103 ILE A C 1
ATOM 802 O O . ILE A 1 103 ? 4.295 7.953 1.773 1.00 87.56 103 ILE A O 1
ATOM 806 N N . LEU A 1 104 ? 3.072 6.829 3.269 1.00 89.38 104 LEU A N 1
ATOM 807 C CA . LEU A 1 104 ? 1.887 6.771 2.411 1.00 89.38 104 LEU A CA 1
ATOM 808 C C . LEU A 1 104 ? 1.316 8.167 2.143 1.00 89.38 104 LEU A C 1
ATOM 810 O O . LEU A 1 104 ? 0.903 8.421 1.017 1.00 89.38 104 LEU A O 1
ATOM 814 N N . GLN A 1 105 ? 1.301 9.066 3.129 1.00 90.19 105 GLN A N 1
ATOM 815 C CA . GLN A 1 105 ? 0.844 10.449 2.955 1.00 90.19 105 GLN A CA 1
ATOM 816 C C . GLN A 1 105 ? 1.758 11.258 2.028 1.00 90.19 105 GLN A C 1
ATOM 818 O O . GLN A 1 105 ? 1.259 12.084 1.266 1.00 90.19 105 GLN A O 1
ATOM 823 N N . GLU A 1 106 ? 3.070 11.020 2.076 1.00 90.31 106 GLU A N 1
ATOM 824 C CA . GLU A 1 106 ? 4.045 11.693 1.209 1.00 90.31 106 GLU A CA 1
ATOM 825 C C . GLU A 1 106 ? 3.946 11.232 -0.250 1.00 90.31 106 GLU A C 1
ATOM 827 O O . GLU A 1 106 ? 4.063 12.041 -1.171 1.00 90.31 106 GLU A O 1
ATOM 832 N N . ILE A 1 107 ? 3.728 9.933 -0.468 1.00 89.31 107 ILE A N 1
ATOM 833 C CA . ILE A 1 107 ? 3.745 9.338 -1.808 1.00 89.31 107 ILE A CA 1
ATOM 834 C C . ILE A 1 107 ? 2.358 9.386 -2.449 1.00 89.31 107 ILE A C 1
ATOM 836 O O . ILE A 1 107 ? 2.227 9.806 -3.599 1.00 89.31 107 ILE A O 1
ATOM 840 N N . CYS A 1 108 ? 1.321 8.953 -1.725 1.00 91.44 108 CYS A N 1
ATOM 841 C CA . CYS A 1 108 ? -0.000 8.709 -2.290 1.00 91.44 108 CYS A CA 1
ATOM 842 C C . CYS A 1 108 ? -0.782 9.996 -2.545 1.00 91.44 108 CYS A C 1
ATOM 844 O O . CYS A 1 108 ? -0.995 10.818 -1.658 1.00 91.44 108 CYS A O 1
ATOM 846 N N . SER A 1 109 ? -1.375 10.097 -3.737 1.00 92.38 109 SER A N 1
ATOM 847 C CA . SER A 1 109 ? -2.438 11.084 -3.970 1.00 92.38 109 SER A CA 1
ATOM 848 C C . SER A 1 109 ? -3.590 10.901 -2.969 1.00 92.38 109 SER A C 1
ATOM 850 O O . SER A 1 109 ? -3.916 9.773 -2.595 1.00 92.38 109 SER A O 1
ATOM 852 N N . ARG A 1 110 ? -4.281 11.988 -2.601 1.00 90.31 110 ARG A N 1
ATOM 853 C CA . ARG A 1 110 ? -5.375 11.969 -1.607 1.00 90.31 110 ARG A CA 1
ATOM 854 C C . ARG A 1 110 ? -6.420 10.870 -1.853 1.00 90.31 110 ARG A C 1
ATOM 856 O O . ARG A 1 110 ? -6.813 10.181 -0.920 1.00 90.31 110 ARG A O 1
ATOM 863 N N . ARG A 1 111 ? -6.825 10.668 -3.114 1.00 90.56 111 ARG A N 1
ATOM 864 C CA . ARG A 1 111 ? -7.795 9.628 -3.508 1.00 90.56 111 ARG A CA 1
ATOM 865 C C . ARG A 1 111 ? -7.270 8.210 -3.257 1.00 90.56 111 ARG A C 1
ATOM 867 O O . ARG A 1 111 ? -8.008 7.336 -2.809 1.00 90.56 111 ARG A O 1
ATOM 874 N N . VAL A 1 112 ? -5.999 7.976 -3.579 1.00 93.38 112 VAL A N 1
ATOM 875 C CA . VAL A 1 112 ? -5.337 6.690 -3.323 1.00 93.38 112 VAL A CA 1
ATOM 876 C C . VAL A 1 112 ? -5.215 6.473 -1.822 1.00 93.38 112 VAL A C 1
ATOM 878 O O . VAL A 1 112 ? -5.563 5.404 -1.336 1.00 93.38 112 VAL A O 1
ATOM 881 N N . LEU A 1 113 ? -4.795 7.502 -1.090 1.00 92.56 113 LEU A N 1
ATOM 882 C CA . LEU A 1 113 ? -4.601 7.447 0.350 1.00 92.56 113 LEU A CA 1
ATOM 883 C C . LEU A 1 113 ? -5.891 7.062 1.095 1.00 92.56 113 LEU A C 1
ATOM 885 O O . LEU A 1 113 ? -5.856 6.178 1.943 1.00 92.56 113 LEU A O 1
ATOM 889 N N . GLU A 1 114 ? -7.042 7.635 0.732 1.00 92.12 114 GLU A N 1
ATOM 890 C CA . GLU A 1 114 ? -8.354 7.257 1.291 1.00 92.12 114 GLU A CA 1
ATOM 891 C C . GLU A 1 114 ? -8.678 5.765 1.092 1.00 92.12 114 GLU A C 1
ATOM 893 O O . GLU A 1 114 ? -9.151 5.077 2.006 1.00 92.12 114 GLU A O 1
ATOM 898 N N . THR A 1 115 ? -8.366 5.249 -0.098 1.00 93.25 115 THR A N 1
ATOM 899 C CA . THR A 1 115 ? -8.567 3.839 -0.450 1.00 93.25 115 THR A CA 1
ATOM 900 C C . THR A 1 115 ? -7.635 2.934 0.358 1.00 93.25 115 THR A C 1
ATOM 902 O O . THR A 1 115 ? -8.084 1.954 0.956 1.00 93.25 115 THR A O 1
ATOM 905 N N . VAL A 1 116 ? -6.347 3.285 0.424 1.00 93.75 116 VAL A N 1
ATOM 906 C CA . VAL A 1 116 ? -5.322 2.529 1.156 1.00 93.75 116 VAL A CA 1
ATOM 907 C C . VAL A 1 116 ? -5.616 2.518 2.651 1.00 93.75 116 VAL A C 1
ATOM 909 O O . VAL A 1 116 ? -5.545 1.457 3.261 1.00 93.75 116 VAL A O 1
ATOM 912 N N . TYR A 1 117 ? -6.022 3.645 3.239 1.00 92.81 117 TYR A N 1
ATOM 913 C CA . TYR A 1 117 ? -6.412 3.700 4.646 1.00 92.81 117 TYR A CA 1
ATOM 914 C C . TYR A 1 117 ? -7.554 2.746 4.968 1.00 92.81 117 TYR A C 1
ATOM 916 O O . TYR A 1 117 ? -7.468 1.969 5.917 1.00 92.81 117 TYR A O 1
ATOM 924 N N . SER A 1 118 ? -8.606 2.755 4.148 1.00 93.00 118 SER A N 1
ATOM 925 C CA . SER A 1 118 ? -9.739 1.850 4.340 1.00 93.00 118 SER A CA 1
ATOM 926 C C . SER A 1 118 ? -9.311 0.379 4.265 1.00 93.00 118 SER A C 1
ATOM 928 O O . SER A 1 118 ? -9.810 -0.455 5.021 1.00 93.00 118 SER A O 1
ATOM 930 N N . MET A 1 119 ? -8.374 0.039 3.375 1.00 94.06 119 MET A N 1
ATOM 931 C CA . MET A 1 119 ? -7.813 -1.314 3.278 1.00 94.06 119 MET A CA 1
ATOM 932 C C . MET A 1 119 ? -6.937 -1.665 4.480 1.00 94.06 119 MET A C 1
ATOM 934 O O . MET A 1 119 ? -7.067 -2.765 5.011 1.00 94.06 119 MET A O 1
ATOM 938 N N . LEU A 1 120 ? -6.093 -0.735 4.928 1.00 92.31 120 LEU A N 1
ATOM 939 C CA . LEU A 1 120 ? -5.171 -0.920 6.043 1.00 92.31 120 LEU A CA 1
ATOM 940 C C . LEU A 1 120 ? -5.918 -1.119 7.367 1.00 92.31 120 LEU A C 1
ATOM 942 O O . LEU A 1 120 ? -5.631 -2.076 8.079 1.00 92.31 120 LEU A O 1
ATOM 946 N N . VAL A 1 121 ? -6.941 -0.306 7.654 1.00 92.38 121 VAL A N 1
ATOM 947 C CA . VAL A 1 121 ? -7.793 -0.481 8.847 1.00 92.38 121 VAL A CA 1
ATOM 948 C C . VAL A 1 121 ? -8.461 -1.857 8.837 1.00 92.38 121 VAL A C 1
ATOM 950 O O . VAL A 1 121 ? -8.441 -2.573 9.835 1.00 92.38 121 VAL A O 1
ATOM 953 N N . ASN A 1 122 ? -9.021 -2.268 7.696 1.00 92.31 122 ASN A N 1
ATOM 954 C CA . ASN A 1 122 ? -9.620 -3.597 7.571 1.00 92.31 122 ASN A CA 1
ATOM 955 C C . ASN A 1 122 ? -8.587 -4.724 7.712 1.00 92.31 122 ASN A C 1
ATOM 957 O O . ASN A 1 122 ? -8.939 -5.801 8.190 1.00 92.31 122 ASN A O 1
ATOM 961 N N . CYS A 1 123 ? -7.342 -4.498 7.290 1.00 91.44 123 CYS A N 1
ATOM 962 C CA . CYS A 1 123 ? -6.245 -5.433 7.498 1.00 91.44 123 CYS A CA 1
ATOM 963 C C . CYS A 1 123 ? -5.965 -5.599 8.995 1.00 91.44 123 CYS A C 1
ATOM 965 O O . CYS A 1 123 ? -6.051 -6.711 9.498 1.00 91.44 123 CYS A O 1
ATOM 967 N N . TYR A 1 124 ? -5.767 -4.500 9.726 1.00 90.25 124 TYR A N 1
ATOM 968 C CA . TYR A 1 124 ? -5.554 -4.536 11.174 1.00 90.25 124 TYR A CA 1
ATOM 969 C C . TYR A 1 124 ? -6.703 -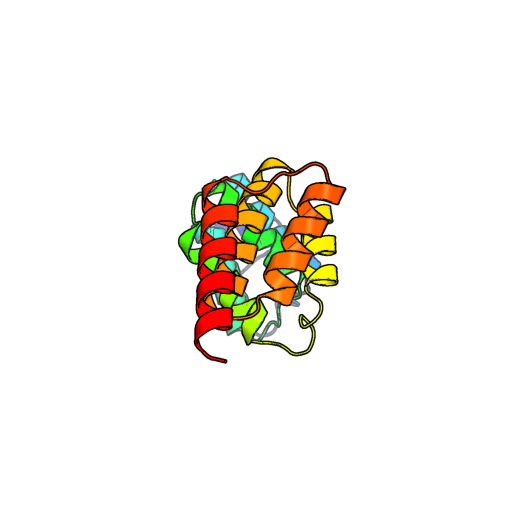5.214 11.935 1.00 90.25 124 TYR A C 1
ATOM 971 O O . TYR A 1 124 ? -6.459 -6.062 12.790 1.00 90.25 124 TYR A O 1
ATOM 979 N N . ILE A 1 125 ? -7.961 -4.936 11.570 1.00 90.56 125 ILE A N 1
ATOM 980 C CA . ILE A 1 125 ? -9.128 -5.606 12.170 1.00 90.56 125 ILE A CA 1
ATOM 981 C C . ILE A 1 125 ? -9.077 -7.126 11.956 1.00 90.56 125 ILE A C 1
ATOM 983 O O . ILE A 1 125 ? -9.360 -7.886 12.882 1.00 90.56 125 ILE A O 1
ATOM 987 N N . LYS A 1 126 ? -8.730 -7.584 10.745 1.00 88.94 126 LYS A N 1
ATOM 988 C CA . LYS A 1 126 ? -8.632 -9.022 10.436 1.00 88.94 126 LYS A CA 1
ATOM 989 C C . LYS A 1 126 ? -7.537 -9.712 11.243 1.00 88.94 126 LYS A C 1
ATOM 991 O O . LYS A 1 126 ? -7.751 -10.838 11.678 1.00 88.94 126 LYS A O 1
ATOM 996 N N . GLU A 1 127 ? -6.437 -9.011 11.488 1.00 85.81 127 GLU A N 1
ATOM 997 C CA . GLU A 1 127 ? -5.303 -9.507 12.272 1.00 85.81 127 GLU A CA 1
ATOM 998 C C . GLU A 1 127 ? -5.463 -9.290 13.784 1.00 85.81 127 GLU A C 1
ATOM 1000 O O . GLU A 1 127 ? -4.531 -9.515 14.549 1.00 85.81 127 GLU A O 1
ATOM 1005 N N . LYS A 1 128 ? -6.658 -8.881 14.242 1.00 87.25 128 LYS A N 1
ATOM 1006 C CA . LYS A 1 128 ? -6.978 -8.586 15.652 1.00 87.25 128 LYS A CA 1
ATOM 1007 C C . LYS A 1 128 ? -6.104 -7.483 16.280 1.00 87.25 128 LYS A C 1
ATOM 1009 O O . LYS A 1 128 ? -6.033 -7.375 17.500 1.00 87.25 128 LYS A O 1
ATOM 1014 N N . MET A 1 129 ? -5.506 -6.631 15.454 1.00 87.31 129 MET A N 1
ATOM 1015 C CA . MET A 1 129 ? -4.689 -5.473 15.831 1.00 87.31 129 MET A CA 1
ATOM 1016 C C . MET A 1 129 ? -5.584 -4.235 15.990 1.00 87.31 129 MET A C 1
ATOM 1018 O O . MET A 1 129 ? -5.627 -3.342 15.142 1.00 87.31 129 MET A O 1
ATOM 1022 N N . ILE A 1 130 ? -6.441 -4.247 17.014 1.00 89.25 130 ILE A N 1
ATOM 1023 C CA . ILE A 1 130 ? -7.537 -3.269 17.139 1.00 89.25 130 ILE A CA 1
ATOM 1024 C C . ILE A 1 130 ? -7.032 -1.869 17.494 1.00 89.25 130 ILE A C 1
ATOM 1026 O O . ILE A 1 130 ? -7.588 -0.884 16.999 1.00 89.25 130 ILE A O 1
ATOM 1030 N N . ASP A 1 131 ? -5.963 -1.777 18.279 1.00 87.62 131 ASP A N 1
ATOM 1031 C CA . ASP A 1 131 ? -5.357 -0.501 18.656 1.00 87.62 131 ASP A CA 1
ATOM 1032 C C . ASP A 1 131 ? -4.757 0.202 17.431 1.00 87.62 131 ASP A C 1
ATOM 1034 O O . ASP A 1 131 ? -4.998 1.388 17.209 1.00 87.62 131 ASP A O 1
ATOM 1038 N N . GLU A 1 132 ? -4.073 -0.540 16.559 1.00 87.75 132 GLU A N 1
ATOM 1039 C CA . GLU A 1 132 ? -3.506 -0.033 15.309 1.00 87.75 132 GLU A CA 1
ATOM 1040 C C . GLU A 1 132 ? -4.595 0.350 14.299 1.00 87.75 132 GLU A C 1
ATOM 1042 O O . GLU A 1 132 ? -4.469 1.351 13.582 1.00 87.75 132 GLU A O 1
ATOM 1047 N N . ALA A 1 133 ? -5.700 -0.406 14.260 1.00 90.12 133 ALA A N 1
ATOM 1048 C CA . ALA A 1 133 ? -6.874 -0.045 13.471 1.00 90.12 133 ALA A CA 1
ATOM 1049 C C . ALA A 1 133 ? -7.459 1.302 13.931 1.00 90.12 133 ALA A C 1
ATOM 1051 O O . ALA A 1 133 ? -7.774 2.155 13.095 1.00 90.12 133 ALA A O 1
ATOM 1052 N N . PHE A 1 134 ? -7.575 1.508 15.246 1.00 89.38 134 PHE A N 1
ATOM 1053 C CA . PHE A 1 134 ? -8.071 2.752 15.828 1.00 89.38 134 PHE A CA 1
ATOM 1054 C C . PHE A 1 134 ? -7.100 3.921 15.604 1.00 89.38 134 PHE A C 1
ATOM 1056 O O . PHE A 1 134 ? -7.522 4.982 15.138 1.00 89.38 134 PHE A O 1
ATOM 1063 N N . GLU A 1 135 ? -5.799 3.724 15.836 1.00 89.25 135 GLU A N 1
ATOM 1064 C CA . GLU A 1 135 ? -4.772 4.742 15.583 1.00 89.25 135 GLU A CA 1
ATOM 1065 C C . GLU A 1 135 ? -4.783 5.185 14.115 1.00 89.25 135 GLU A C 1
ATOM 1067 O O . GLU A 1 135 ? -4.741 6.383 13.821 1.00 89.25 135 GLU A O 1
ATOM 1072 N N . THR A 1 136 ? -4.925 4.236 13.185 1.00 89.75 136 THR A N 1
ATOM 1073 C CA . THR A 1 136 ? -5.027 4.537 11.753 1.00 89.75 136 THR A CA 1
ATOM 1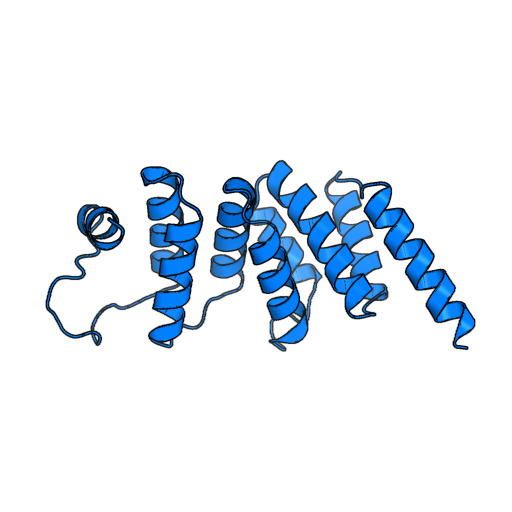074 C C . THR A 1 136 ? -6.245 5.414 11.451 1.00 89.75 136 THR A C 1
ATOM 1076 O O . THR A 1 136 ? -6.107 6.382 10.707 1.00 89.75 136 THR A O 1
ATOM 1079 N N . ILE A 1 137 ? -7.410 5.158 12.061 1.00 90.75 137 ILE A N 1
ATOM 1080 C CA . ILE A 1 137 ? -8.593 6.029 11.918 1.00 90.75 137 ILE A CA 1
ATOM 1081 C C . ILE A 1 137 ? -8.316 7.442 12.448 1.00 90.75 137 ILE A C 1
ATOM 1083 O O . ILE A 1 137 ? -8.638 8.420 11.771 1.00 90.75 137 ILE A O 1
ATOM 1087 N N . CYS A 1 138 ? -7.676 7.577 13.612 1.00 90.25 138 CYS A N 1
ATOM 1088 C CA . CYS A 1 138 ? -7.296 8.892 14.136 1.00 90.25 138 CYS A CA 1
ATOM 1089 C C . CYS A 1 138 ? -6.319 9.628 13.201 1.00 90.25 138 CYS A C 1
ATOM 1091 O O . CYS A 1 138 ? -6.374 10.852 13.080 1.00 90.25 138 CYS A O 1
ATOM 1093 N N . LEU A 1 139 ? -5.417 8.905 12.529 1.00 88.81 139 LEU A N 1
ATOM 1094 C CA . LEU A 1 139 ? -4.517 9.481 11.528 1.00 88.81 139 LEU A CA 1
ATOM 1095 C C . LEU A 1 139 ? -5.267 9.931 10.267 1.00 88.81 139 LEU A C 1
ATOM 1097 O O . LEU A 1 139 ? -4.931 10.988 9.735 1.00 88.81 139 LEU A O 1
ATOM 1101 N N . MET A 1 140 ? -6.290 9.190 9.821 1.00 90.50 140 MET A N 1
ATOM 1102 C CA . MET A 1 140 ? -7.158 9.608 8.710 1.00 90.50 140 MET A CA 1
ATOM 1103 C C . MET A 1 140 ? -7.801 10.968 9.008 1.00 90.50 140 MET A C 1
ATOM 1105 O O . MET A 1 140 ? -7.711 11.889 8.192 1.00 90.50 140 MET A O 1
ATOM 1109 N N . GLU A 1 141 ? -8.382 11.119 10.202 1.00 89.38 141 GLU A N 1
ATOM 1110 C CA . GLU A 1 141 ? -9.072 12.345 10.610 1.00 89.38 141 GLU A CA 1
ATOM 1111 C C . GLU A 1 141 ? -8.126 13.554 10.632 1.00 89.38 141 GLU A C 1
ATOM 1113 O O . GLU A 1 141 ? -8.470 14.623 10.124 1.00 89.38 141 GLU A O 1
ATOM 1118 N N . LYS A 1 142 ? -6.889 13.373 11.116 1.00 89.06 142 LYS A N 1
ATOM 1119 C CA . LYS A 1 142 ? -5.860 14.430 11.141 1.00 89.06 142 LYS A CA 1
ATOM 1120 C C . LYS A 1 142 ? -5.508 14.980 9.756 1.00 89.06 142 LYS A C 1
ATOM 1122 O O . LYS A 1 142 ? -5.116 16.139 9.658 1.00 89.06 142 LYS A O 1
ATOM 1127 N N . VAL A 1 143 ? -5.659 14.187 8.693 1.00 87.50 143 VAL A N 1
ATOM 1128 C CA . VAL A 1 143 ? -5.453 14.630 7.297 1.00 87.50 143 VAL A CA 1
ATOM 1129 C C . VAL A 1 143 ? -6.762 14.952 6.560 1.00 87.50 143 VAL A C 1
ATOM 1131 O O . VAL A 1 143 ? -6.787 15.163 5.338 1.00 87.50 143 VAL A O 1
ATOM 1134 N N . GLY A 1 144 ? -7.869 15.018 7.305 1.00 89.62 144 GLY A N 1
ATOM 1135 C CA . GLY A 1 144 ? -9.204 15.338 6.808 1.00 89.62 144 GLY A CA 1
ATOM 1136 C C . GLY A 1 144 ? -9.812 14.241 5.936 1.00 89.62 144 GLY A C 1
ATOM 1137 O O . GLY A 1 144 ? -10.602 14.551 5.045 1.00 89.62 144 GLY A O 1
ATOM 1138 N N . ILE A 1 145 ? -9.396 12.987 6.116 1.00 91.19 145 ILE A N 1
ATOM 1139 C CA . ILE A 1 145 ? -9.994 11.812 5.479 1.00 91.19 145 ILE A CA 1
ATOM 1140 C C . ILE A 1 145 ? -10.867 11.123 6.525 1.00 91.19 145 ILE A C 1
ATOM 1142 O O . ILE A 1 145 ? -10.431 10.881 7.644 1.00 91.19 145 ILE A O 1
ATOM 1146 N N . PHE A 1 146 ? -12.102 10.786 6.167 1.00 88.25 146 PHE A N 1
ATOM 1147 C CA . PHE A 1 146 ? -13.019 10.123 7.089 1.00 88.25 146 PHE A CA 1
ATOM 1148 C C . PHE A 1 146 ? -13.160 8.643 6.725 1.00 88.25 146 PHE A C 1
ATOM 1150 O O . PHE A 1 146 ? -13.262 8.317 5.540 1.00 88.25 146 PHE A O 1
ATOM 1157 N N . PRO A 1 147 ? -13.165 7.727 7.709 1.00 87.25 147 PRO A N 1
ATOM 1158 C CA . PRO A 1 147 ? -13.435 6.323 7.441 1.00 87.25 147 PRO A CA 1
ATOM 1159 C C . PRO A 1 147 ? -14.847 6.151 6.876 1.00 87.25 147 PRO A C 1
ATOM 1161 O O . PRO A 1 147 ? -15.805 6.789 7.314 1.00 87.25 147 PRO A O 1
ATOM 1164 N N . SER A 1 148 ? -14.991 5.246 5.908 1.00 86.88 148 SER A N 1
ATOM 1165 C CA . SER A 1 148 ? -16.316 4.888 5.402 1.00 86.88 148 SER A CA 1
ATOM 1166 C C . SER A 1 148 ? -17.153 4.203 6.488 1.00 86.88 148 SER A C 1
ATOM 1168 O O . SER A 1 148 ? -16.623 3.527 7.374 1.00 86.88 148 SER A O 1
ATOM 1170 N N . ALA A 1 149 ? -18.482 4.278 6.369 1.00 88.38 149 ALA A N 1
ATOM 1171 C CA . ALA A 1 149 ? -19.391 3.580 7.281 1.00 88.38 149 ALA A CA 1
ATOM 1172 C C . ALA A 1 149 ? -19.095 2.068 7.371 1.00 88.38 149 ALA A C 1
ATOM 1174 O O . ALA A 1 149 ? -19.241 1.470 8.434 1.00 88.38 149 ALA A O 1
ATOM 1175 N N . GLY A 1 150 ? -18.631 1.447 6.279 1.00 87.94 150 GLY A N 1
ATOM 1176 C CA . GLY A 1 150 ? -18.224 0.040 6.264 1.00 87.94 150 GLY A CA 1
ATOM 1177 C C . GLY A 1 150 ? -17.009 -0.252 7.151 1.00 87.94 150 GLY A C 1
ATOM 1178 O O . GLY A 1 150 ? -17.000 -1.261 7.858 1.00 87.94 150 GLY A O 1
ATOM 1179 N N . VAL A 1 151 ? -16.020 0.646 7.162 1.00 87.75 151 VAL A N 1
ATOM 1180 C CA . VAL A 1 151 ? -14.835 0.549 8.030 1.00 87.75 151 VAL A CA 1
ATOM 1181 C C . VAL A 1 151 ? -15.237 0.732 9.496 1.00 87.75 151 VAL A C 1
ATOM 1183 O O . VAL A 1 151 ? -14.922 -0.127 10.318 1.00 87.75 151 VAL A O 1
ATOM 1186 N N . CYS A 1 152 ? -16.026 1.765 9.814 1.00 89.06 152 CYS A N 1
ATOM 1187 C CA . CYS A 1 152 ? -16.529 1.996 11.175 1.00 89.06 152 CYS A CA 1
ATOM 1188 C C . CYS A 1 152 ? -17.334 0.800 11.700 1.00 89.06 152 CYS A C 1
ATOM 1190 O O . CYS A 1 152 ? -17.092 0.313 12.802 1.00 89.06 152 CYS A O 1
ATOM 1192 N N . ASN A 1 153 ? -18.253 0.274 10.885 1.00 91.38 153 ASN A N 1
ATOM 1193 C CA . ASN A 1 153 ? -19.055 -0.894 11.243 1.00 91.38 153 ASN A CA 1
ATOM 1194 C C . ASN A 1 153 ? -18.191 -2.136 11.488 1.00 91.38 153 ASN A C 1
ATOM 1196 O O . ASN A 1 153 ? -18.511 -2.937 12.366 1.00 91.38 153 ASN A O 1
ATOM 1200 N N . SER A 1 154 ? -17.115 -2.315 10.719 1.00 89.81 154 SER A N 1
ATOM 1201 C CA . SER A 1 154 ? -16.181 -3.431 10.904 1.00 89.81 154 SER A CA 1
ATOM 1202 C C . SER A 1 154 ? -15.423 -3.308 12.224 1.00 89.81 154 SER A C 1
ATOM 1204 O O . SER A 1 154 ? -15.335 -4.291 12.958 1.00 89.81 154 SER A O 1
ATOM 1206 N N . LEU A 1 155 ? -14.967 -2.100 12.573 1.00 88.56 155 LEU A N 1
ATOM 1207 C CA . LEU A 1 155 ? -14.271 -1.849 13.834 1.00 88.56 155 LEU A CA 1
ATOM 1208 C C . LEU A 1 155 ? -15.186 -2.072 15.046 1.00 88.56 155 LEU A C 1
ATOM 1210 O O . LEU A 1 155 ? -14.829 -2.822 15.951 1.00 88.56 155 LEU A O 1
ATOM 1214 N N . ILE A 1 156 ? -16.397 -1.503 15.030 1.00 89.44 156 ILE A N 1
ATOM 1215 C CA . ILE A 1 156 ? -17.388 -1.673 16.107 1.00 89.44 156 ILE A CA 1
ATOM 1216 C C . ILE A 1 156 ? -17.711 -3.159 16.311 1.00 89.44 156 ILE A C 1
ATOM 1218 O O . ILE A 1 156 ? -17.729 -3.647 17.439 1.00 89.44 156 ILE A O 1
ATOM 1222 N N . LYS A 1 157 ? -17.927 -3.909 15.222 1.00 89.88 157 LYS A N 1
ATOM 1223 C CA . LYS A 1 157 ? -18.168 -5.359 15.295 1.00 89.88 157 LYS A CA 1
ATOM 1224 C C . LYS A 1 157 ? -16.991 -6.121 15.900 1.00 89.88 157 LYS A C 1
ATOM 1226 O O . LYS A 1 157 ? -17.223 -7.129 16.562 1.00 89.88 157 LYS A O 1
ATOM 1231 N N . SER A 1 158 ? -15.763 -5.674 15.650 1.00 88.06 158 SER A N 1
ATOM 1232 C CA . SER A 1 158 ? -14.565 -6.289 16.216 1.00 88.06 158 SER A CA 1
ATOM 1233 C C . SER A 1 158 ? -14.451 -6.030 17.719 1.00 88.06 158 SER A C 1
ATOM 1235 O O . SER A 1 158 ? -14.259 -6.975 18.478 1.00 88.06 158 SER A O 1
ATOM 1237 N N . LEU A 1 159 ? -14.680 -4.787 18.156 1.00 86.31 159 LEU A N 1
ATOM 1238 C CA . LEU A 1 159 ? -14.680 -4.398 19.573 1.00 86.31 159 LEU A CA 1
ATOM 1239 C C . LEU A 1 159 ? -15.750 -5.142 20.388 1.00 86.31 159 LEU A C 1
ATOM 1241 O O . LEU A 1 159 ? -15.493 -5.616 21.489 1.00 86.31 159 LEU A O 1
ATOM 1245 N N . LEU A 1 160 ? -16.951 -5.306 19.826 1.00 87.50 160 LEU A N 1
ATOM 1246 C CA . LEU A 1 160 ? -18.033 -6.063 20.469 1.00 87.50 160 LEU A CA 1
ATOM 1247 C C . LEU A 1 160 ? -17.766 -7.573 20.551 1.00 87.50 160 LEU A C 1
ATOM 1249 O O . LEU A 1 160 ? -18.482 -8.280 21.261 1.00 87.50 160 LEU A O 1
ATOM 1253 N N . ARG A 1 161 ? -16.821 -8.093 19.761 1.00 82.94 161 ARG A N 1
ATOM 1254 C CA . ARG A 1 161 ? -16.394 -9.495 19.828 1.00 82.94 161 ARG A CA 1
ATOM 1255 C C . ARG A 1 161 ? -15.314 -9.685 20.881 1.00 82.94 161 ARG A C 1
ATOM 1257 O O . ARG A 1 161 ? -15.458 -10.596 21.685 1.00 82.94 161 ARG A O 1
ATOM 1264 N N . SER A 1 162 ? -14.310 -8.808 20.924 1.00 74.00 162 SER A N 1
ATOM 1265 C CA . SER A 1 162 ? -13.269 -8.867 21.955 1.00 74.00 162 SER A CA 1
ATOM 1266 C C . SER A 1 162 ? -13.848 -8.697 23.362 1.00 74.00 162 SER A C 1
ATOM 1268 O O . SER A 1 162 ? -13.451 -9.420 24.262 1.00 74.00 162 SER A O 1
ATOM 1270 N N . SER A 1 163 ? -14.874 -7.854 23.538 1.00 69.50 163 SER A N 1
ATOM 1271 C CA . SER A 1 163 ? -15.545 -7.664 24.835 1.00 69.50 163 SER A CA 1
ATOM 1272 C C . SER A 1 163 ? -16.413 -8.844 25.303 1.00 69.50 163 SER A C 1
ATOM 1274 O O . SER A 1 163 ? -17.022 -8.757 26.363 1.00 69.50 163 SER A O 1
ATOM 1276 N N . LYS A 1 164 ? -16.606 -9.880 24.475 1.00 61.31 164 LYS A N 1
ATOM 1277 C CA . LYS A 1 164 ? -17.380 -11.091 24.816 1.00 61.31 164 LYS A CA 1
ATOM 1278 C C . LYS A 1 164 ? -16.489 -12.304 25.087 1.00 61.31 164 LYS A C 1
ATOM 1280 O O . LYS A 1 164 ? -17.012 -13.351 25.458 1.00 61.31 164 LYS A O 1
ATOM 1285 N N . GLU A 1 165 ? -15.192 -12.182 24.814 1.00 56.88 165 GLU A N 1
ATOM 1286 C CA . GLU A 1 165 ? -14.181 -13.219 25.044 1.00 56.88 165 GLU A CA 1
ATOM 1287 C C . GLU A 1 165 ? -13.436 -13.014 26.384 1.00 56.88 165 GLU A C 1
ATOM 1289 O O . GLU A 1 165 ? -12.624 -13.861 26.751 1.00 56.88 165 GLU A O 1
ATOM 1294 N N . GLU A 1 166 ? -13.751 -11.936 27.117 1.00 43.16 166 GLU A N 1
ATOM 1295 C CA . GLU A 1 166 ? -13.380 -11.672 28.522 1.00 43.16 166 GLU A CA 1
ATOM 1296 C C . GLU A 1 166 ? -14.510 -12.069 29.485 1.00 43.16 166 GLU A C 1
ATOM 1298 O O . GLU A 1 166 ? -14.191 -12.595 30.577 1.00 43.16 166 GLU A O 1
#

Foldseek 3Di:
DLQVLCVVVVNHPPPDDPPPPPDDQVNLLVSLCSCCVVPVDLVSNVVSVVVCVVSVDDHDLLSLLSSLQSCVSSVVLVVNLVSLLCLCPPDPVSVDLPVSLVSNVVRHDPVSSLSSLQSNLVSCLVVLVLVSSVVSQVVCVVVPHHHDPVSVVSSVVSVVVVVVVD

Secondary structure (DSSP, 8-state):
-HHHHHHTTT----SS-TT-----HHHHHHHHHHHHHHH--HHHHHHHHHHHHHTT----HHHHHHHHHHHHHTT-HHHHHHHHHHHHHH-GGG--HHHHHHHHHHHS-HHHHHHHHHHHHHHHHHTT-HHHHHHHHHHHHHTT----HHHHHHHHHHHHHHTT--

Radius of gyration: 17.92 Å; chains: 1; bounding box: 45×29×53 Å

Organism: Opuntia streptacantha (NCBI:txid393608)

Sequence (166 aa):
IMKAILAEHGWNFGYLNLAQVDLDDNSVMSALNCLFNRSGSAALSLCFFKWSESLGFKHTVTSVCSLIQILVLGNMNYTVVDLLARLVHGHPQYVQPKKLVEILQEICSRRVLETVYSMLVNCYIKEKMIDEAFETICLMEKVGIFPSAGVCNSLIKSLLRSSKEE

InterPro domains:
  IPR002885 Pentatricopeptide repeat [PS51375] (113-147)
  IPR002885 Pentatricopeptide repeat [TIGR00756] (116-148)
  IPR011990 Tetratricopeptide-like helical domain superfamily [G3DSA:1.25.40.10] (16-166)
  IPR057027 Mitochondrial 15S rRNA processing factor CCM1-like, TPR repeats [PF23276] (111-162)